Protein AF-A0A453I1I1-F1 (afdb_monomer_lite)

Organism: Aegilops tauschii subsp. strangulata (NCBI:txid200361)

Structure (mmCIF, N/CA/C/O backbone):
data_AF-A0A453I1I1-F1
#
_entry.id   AF-A0A453I1I1-F1
#
loop_
_atom_site.group_PDB
_atom_site.id
_atom_site.type_symbol
_atom_site.label_atom_id
_atom_site.label_alt_id
_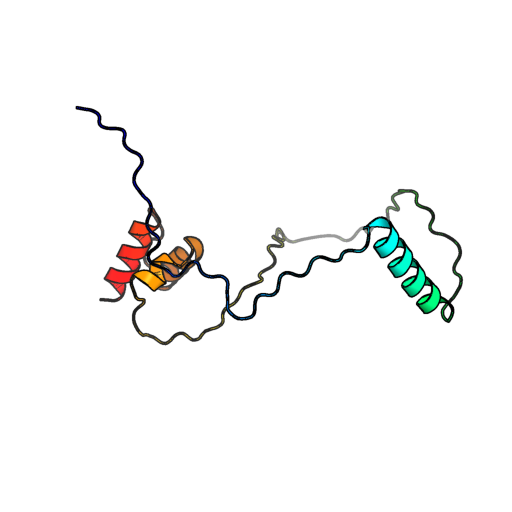atom_site.label_comp_id
_atom_site.label_asym_id
_atom_site.label_entity_id
_atom_site.label_seq_id
_atom_site.pdbx_PDB_ins_code
_atom_site.Cartn_x
_atom_site.Cartn_y
_atom_site.Cartn_z
_atom_site.occupancy
_atom_site.B_iso_or_equiv
_atom_site.auth_seq_id
_atom_site.auth_comp_id
_atom_site.auth_asym_id
_atom_site.auth_atom_id
_atom_site.pdbx_PDB_model_num
ATOM 1 N N . SER A 1 1 ? -5.756 -31.925 22.398 1.00 49.12 1 SER A N 1
ATOM 2 C CA . SER A 1 1 ? -6.565 -31.222 21.384 1.00 49.12 1 SER A CA 1
ATOM 3 C C . SER A 1 1 ? -5.717 -30.089 20.828 1.00 49.12 1 SER A C 1
ATOM 5 O O . SER A 1 1 ? -5.291 -29.249 21.611 1.00 49.12 1 SER A O 1
ATOM 7 N N . ALA A 1 2 ? -5.318 -30.149 19.555 1.00 53.47 2 ALA A N 1
ATOM 8 C CA . ALA A 1 2 ? -4.284 -29.278 18.990 1.00 53.47 2 ALA A CA 1
ATOM 9 C C . ALA A 1 2 ? -4.821 -27.855 18.751 1.00 53.47 2 ALA A C 1
ATOM 11 O O . ALA A 1 2 ? -5.572 -27.616 17.810 1.00 53.47 2 ALA A O 1
ATOM 12 N N . GLN A 1 3 ? -4.446 -26.910 19.612 1.00 60.25 3 GLN A N 1
ATOM 13 C CA . GLN A 1 3 ? -4.793 -25.494 19.483 1.00 60.25 3 GLN A CA 1
ATOM 14 C C . GLN A 1 3 ? -3.566 -24.736 18.972 1.00 60.25 3 GLN A C 1
ATOM 16 O O . GLN A 1 3 ? -2.752 -24.247 19.747 1.00 60.25 3 GLN A O 1
ATOM 21 N N . GLY A 1 4 ? -3.406 -24.703 17.650 1.00 66.50 4 GLY A N 1
ATOM 22 C CA . GLY A 1 4 ? -2.292 -24.008 16.995 1.00 66.50 4 GLY A CA 1
ATOM 23 C C . GLY A 1 4 ? -2.461 -23.831 15.486 1.00 66.50 4 GLY A C 1
ATOM 24 O O . GLY A 1 4 ? -1.475 -23.656 14.780 1.00 66.50 4 GLY A O 1
ATOM 25 N N . GLY A 1 5 ? -3.689 -23.925 14.969 1.00 76.56 5 GLY A N 1
ATOM 26 C CA . GLY A 1 5 ? -3.951 -23.760 13.539 1.00 76.56 5 GLY A CA 1
ATOM 27 C C . GLY A 1 5 ? -3.810 -22.302 13.105 1.00 76.56 5 GLY A C 1
ATOM 28 O O . GLY A 1 5 ? -4.350 -21.405 13.755 1.00 76.56 5 GLY A O 1
ATOM 29 N N . LEU A 1 6 ? -3.100 -22.070 11.999 1.00 80.19 6 LEU A N 1
ATOM 30 C CA . LEU A 1 6 ? -3.014 -20.763 11.346 1.00 80.19 6 LEU A CA 1
ATOM 31 C C . LEU A 1 6 ? -4.427 -20.272 11.002 1.00 80.19 6 LEU A C 1
ATOM 33 O O . LEU A 1 6 ? -5.189 -20.965 10.327 1.00 80.19 6 LEU A O 1
ATOM 37 N N . ARG A 1 7 ? -4.783 -19.075 11.479 1.00 81.69 7 ARG A N 1
ATOM 38 C CA . ARG A 1 7 ? -6.042 -18.426 11.100 1.00 81.69 7 ARG A CA 1
ATOM 39 C C . ARG A 1 7 ? -5.974 -18.059 9.622 1.00 81.69 7 ARG A C 1
ATOM 41 O O . ARG A 1 7 ? -5.098 -17.301 9.218 1.00 81.69 7 ARG A O 1
ATOM 48 N N . VAL A 1 8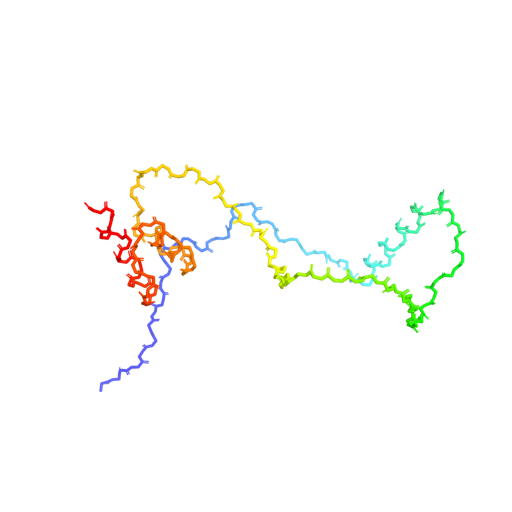 ? -6.912 -18.588 8.842 1.00 85.31 8 VAL A N 1
ATOM 49 C CA . VAL A 1 8 ? -7.078 -18.235 7.432 1.00 85.31 8 VAL A CA 1
ATOM 50 C C . VAL A 1 8 ? -7.487 -16.766 7.360 1.00 85.31 8 VAL A C 1
ATOM 52 O O . VAL A 1 8 ? -8.526 -16.382 7.896 1.00 85.31 8 VAL A O 1
ATOM 55 N N . TYR A 1 9 ? -6.644 -15.941 6.745 1.00 83.19 9 TYR A N 1
ATOM 56 C CA . TYR A 1 9 ? -6.987 -14.562 6.423 1.00 83.19 9 TYR A CA 1
ATOM 57 C C . TYR A 1 9 ? -7.790 -14.548 5.123 1.00 83.19 9 TYR A C 1
ATOM 59 O O . TYR A 1 9 ? -7.342 -15.090 4.114 1.00 83.19 9 TYR A O 1
ATOM 67 N N . VAL A 1 10 ? -8.974 -13.942 5.167 1.00 88.12 10 VAL A N 1
ATOM 68 C CA . VAL A 1 10 ? -9.845 -13.743 4.007 1.00 88.12 10 VAL A CA 1
ATOM 69 C C . VAL A 1 10 ? -9.962 -12.238 3.792 1.00 88.12 10 VAL A C 1
ATOM 71 O O . VAL A 1 10 ? -10.381 -11.524 4.702 1.00 88.12 10 VAL A O 1
ATOM 74 N N . CYS A 1 11 ? -9.550 -11.752 2.619 1.00 85.81 11 CYS A N 1
ATOM 75 C CA . CYS A 1 11 ? -9.756 -10.357 2.236 1.00 85.81 11 CYS A CA 1
ATOM 76 C C . CYS A 1 11 ? -11.245 -10.096 1.992 1.00 85.81 11 CYS A C 1
ATOM 78 O O . CYS A 1 11 ? -11.888 -10.831 1.248 1.00 85.81 11 CYS A O 1
ATOM 80 N N . GLU A 1 12 ? -11.769 -9.020 2.579 1.00 88.31 12 GLU A N 1
ATOM 81 C CA . GLU A 1 12 ? -13.136 -8.531 2.334 1.00 88.31 12 GLU A CA 1
ATOM 82 C C . GLU A 1 12 ? -13.227 -7.633 1.085 1.00 88.31 12 GLU A C 1
ATOM 84 O O . GLU A 1 12 ? -14.321 -7.277 0.651 1.00 88.31 12 GLU A O 1
ATOM 89 N N . HIS A 1 13 ? -12.083 -7.263 0.503 1.00 87.12 13 HIS A N 1
ATOM 90 C CA . HIS A 1 13 ? -11.975 -6.372 -0.652 1.00 87.12 13 HIS A CA 1
ATOM 91 C C . HIS A 1 13 ? -11.399 -7.109 -1.851 1.00 87.12 13 HIS A C 1
ATOM 93 O O . HIS A 1 13 ? -10.627 -8.059 -1.695 1.00 87.12 13 HIS A O 1
ATOM 99 N N . ASP A 1 14 ? -11.759 -6.638 -3.043 1.00 86.56 14 ASP A N 1
ATOM 100 C CA . ASP A 1 14 ? -11.175 -7.146 -4.274 1.00 86.56 14 ASP A CA 1
ATOM 101 C C . ASP A 1 14 ? -9.650 -6.936 -4.268 1.00 86.56 14 ASP A C 1
ATOM 103 O O . ASP A 1 14 ? -9.151 -5.862 -3.927 1.00 86.56 14 ASP A O 1
ATOM 107 N N . THR A 1 15 ? -8.919 -7.995 -4.610 1.00 88.06 15 THR A N 1
ATOM 108 C CA . THR A 1 15 ? -7.451 -8.005 -4.708 1.00 88.06 15 THR A CA 1
ATOM 109 C C . THR A 1 15 ? -6.976 -8.009 -6.157 1.00 88.06 15 THR A C 1
ATOM 111 O O . THR A 1 15 ? -5.775 -8.115 -6.413 1.00 88.06 15 THR A O 1
ATOM 114 N N . ASN A 1 16 ? -7.905 -7.872 -7.107 1.00 88.44 16 ASN A N 1
ATOM 115 C CA . ASN A 1 16 ? -7.572 -7.641 -8.498 1.00 88.44 16 ASN A CA 1
ATOM 116 C C . ASN A 1 16 ? -6.729 -6.362 -8.647 1.00 88.44 16 ASN A C 1
ATOM 118 O O . ASN A 1 16 ? -6.916 -5.389 -7.906 1.00 88.44 16 ASN A O 1
ATOM 122 N N . PRO A 1 17 ? -5.783 -6.348 -9.601 1.00 89.06 17 PRO A N 1
ATOM 123 C CA . PRO A 1 17 ? -5.024 -5.146 -9.903 1.00 89.06 17 PRO A CA 1
ATOM 124 C C . PRO A 1 17 ? -5.968 -4.012 -10.351 1.00 89.06 17 PRO A C 1
ATOM 126 O O . PRO A 1 17 ? -6.979 -4.286 -11.001 1.00 89.06 17 PRO A O 1
ATOM 129 N N . PRO A 1 18 ? -5.638 -2.745 -10.041 1.00 90.31 18 PRO A N 1
ATOM 130 C CA . PRO A 1 18 ? -6.360 -1.582 -10.542 1.00 90.31 18 PRO A CA 1
ATOM 131 C C . PRO A 1 18 ? -6.590 -1.621 -12.056 1.00 90.31 18 PRO A C 1
ATOM 133 O O . PRO A 1 18 ? -5.716 -2.028 -12.828 1.00 90.31 18 PRO A O 1
ATOM 136 N N . GLU A 1 19 ? -7.761 -1.145 -12.478 1.00 92.00 19 GLU A N 1
ATOM 137 C CA . GLU A 1 19 ? -8.132 -1.095 -13.889 1.00 92.00 19 GLU A CA 1
ATOM 138 C C . GLU A 1 19 ? -7.149 -0.224 -14.688 1.00 92.00 19 GLU A C 1
ATOM 140 O O . GLU A 1 19 ? -6.778 0.877 -14.276 1.00 92.00 19 GLU A O 1
ATOM 145 N N . GLY A 1 20 ? -6.687 -0.744 -15.829 1.00 90.38 20 GLY A N 1
ATOM 146 C CA . GLY A 1 20 ? -5.729 -0.061 -16.702 1.00 90.38 20 GLY A CA 1
ATOM 147 C C . GLY A 1 20 ? -4.267 -0.110 -16.242 1.00 90.38 20 GLY A C 1
ATOM 148 O O . GLY A 1 20 ? -3.418 0.511 -16.882 1.00 90.38 20 GLY A O 1
ATOM 149 N N . GLN A 1 21 ? -3.931 -0.838 -15.171 1.00 91.69 21 GLN A N 1
ATOM 150 C CA . GLN A 1 21 ? -2.533 -1.000 -14.775 1.00 91.69 21 GLN A CA 1
ATOM 151 C C . GLN A 1 21 ? -1.774 -1.879 -15.782 1.00 91.69 21 GLN A C 1
ATOM 153 O O . GLN A 1 21 ? -1.990 -3.087 -15.864 1.00 91.69 21 GLN A O 1
ATOM 158 N N . VAL A 1 22 ? -0.827 -1.274 -16.504 1.00 92.06 22 VAL A N 1
ATOM 159 C CA . VAL A 1 22 ? 0.089 -1.974 -17.415 1.00 92.06 22 VAL A CA 1
ATOM 160 C C . VAL A 1 22 ? 1.484 -2.018 -16.794 1.00 92.06 22 VAL A C 1
ATOM 162 O O . VAL A 1 22 ? 2.027 -0.991 -16.389 1.00 92.06 22 VAL A O 1
ATOM 165 N N . ILE A 1 23 ? 2.069 -3.214 -16.706 1.00 91.06 23 ILE A N 1
ATOM 166 C CA . ILE A 1 23 ? 3.457 -3.417 -16.277 1.00 91.06 23 ILE A CA 1
ATOM 167 C C . ILE A 1 23 ? 4.261 -3.816 -17.511 1.00 91.06 23 ILE A C 1
ATOM 169 O O . ILE A 1 23 ? 4.205 -4.962 -17.951 1.00 91.06 23 ILE A O 1
ATOM 173 N N . GLU A 1 24 ? 5.012 -2.869 -18.067 1.00 93.06 24 GLU A N 1
ATOM 174 C CA . GLU A 1 24 ? 5.928 -3.127 -19.178 1.00 93.06 24 GLU A CA 1
ATOM 175 C C . GLU A 1 24 ? 7.362 -3.217 -18.663 1.00 93.06 24 GLU A C 1
ATOM 177 O O . GLU A 1 24 ? 7.815 -2.395 -17.864 1.00 93.06 24 GLU A O 1
ATOM 182 N N . THR A 1 25 ? 8.091 -4.230 -19.125 1.00 92.62 25 THR A N 1
ATOM 183 C CA . THR A 1 25 ? 9.521 -4.364 -18.840 1.00 92.62 25 THR A CA 1
ATOM 184 C C . THR A 1 25 ? 10.302 -3.897 -20.054 1.00 92.62 25 THR A C 1
ATOM 186 O O . THR A 1 25 ? 10.141 -4.445 -21.142 1.00 92.62 25 THR A O 1
ATOM 189 N N . ASP A 1 26 ? 11.176 -2.910 -19.863 1.00 92.00 26 ASP A N 1
ATOM 190 C CA . ASP A 1 26 ? 12.148 -2.542 -20.889 1.00 92.00 26 ASP A CA 1
ATOM 191 C C . ASP A 1 26 ? 13.100 -3.726 -21.108 1.00 92.00 26 ASP A C 1
ATOM 193 O O . ASP A 1 26 ? 13.842 -4.126 -20.209 1.00 92.00 26 ASP A O 1
ATOM 197 N N . THR A 1 27 ? 13.060 -4.306 -22.307 1.00 95.50 27 THR A N 1
ATOM 198 C CA . THR A 1 27 ? 13.909 -5.440 -22.690 1.00 95.50 27 THR A CA 1
ATOM 199 C C . THR A 1 27 ? 15.369 -5.037 -22.900 1.00 95.50 27 THR A C 1
ATOM 201 O O . THR A 1 27 ? 16.241 -5.893 -23.053 1.00 95.50 27 THR A O 1
ATOM 204 N N . THR A 1 28 ? 15.662 -3.737 -22.946 1.00 95.69 28 THR A N 1
ATOM 205 C CA . THR A 1 28 ? 17.002 -3.211 -23.186 1.00 95.69 28 THR A CA 1
ATOM 206 C C . THR A 1 28 ? 17.869 -3.380 -21.947 1.00 95.69 28 THR A C 1
ATOM 208 O O . THR A 1 28 ? 17.509 -2.968 -20.845 1.00 95.69 28 THR A O 1
ATOM 211 N N . ASN A 1 29 ? 19.073 -3.927 -22.128 1.00 94.62 29 ASN A N 1
ATOM 212 C CA . ASN A 1 29 ? 20.045 -4.006 -21.044 1.00 94.62 29 ASN A CA 1
ATOM 213 C C . ASN A 1 29 ? 20.305 -2.610 -20.447 1.00 94.62 29 ASN A C 1
ATOM 215 O O . ASN A 1 29 ? 20.520 -1.639 -21.179 1.00 94.62 29 ASN A O 1
ATOM 219 N N . ILE A 1 30 ? 20.341 -2.523 -19.116 1.00 95.00 30 ILE A N 1
ATOM 220 C CA . ILE A 1 30 ? 20.499 -1.262 -18.380 1.00 95.00 30 ILE A CA 1
A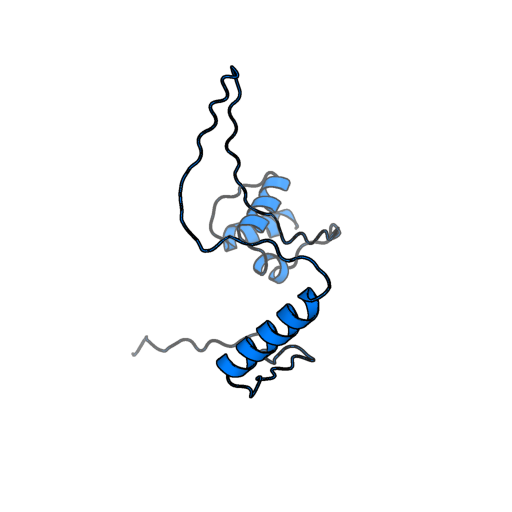TOM 221 C C . ILE A 1 30 ? 21.699 -0.421 -18.844 1.00 95.00 30 ILE A C 1
ATOM 223 O O . ILE A 1 30 ? 21.609 0.807 -18.878 1.00 95.00 30 ILE A O 1
ATOM 227 N N . LEU A 1 31 ? 22.802 -1.064 -19.248 1.00 95.44 31 LEU A N 1
ATOM 228 C CA . LEU A 1 31 ? 24.008 -0.384 -19.719 1.00 95.44 31 LEU A CA 1
ATOM 229 C C . LEU A 1 31 ? 23.753 0.305 -21.058 1.00 95.44 31 LEU A C 1
ATOM 231 O O . LEU A 1 31 ? 24.104 1.469 -21.234 1.00 95.44 31 LEU A O 1
ATOM 235 N N . ILE A 1 32 ? 23.096 -0.398 -21.983 1.00 95.75 32 ILE A N 1
ATOM 236 C CA . ILE A 1 32 ? 22.756 0.121 -23.310 1.00 95.75 32 ILE A CA 1
ATOM 237 C C . ILE A 1 32 ? 21.799 1.305 -23.165 1.00 95.75 32 ILE A C 1
ATOM 239 O O . ILE A 1 32 ? 22.059 2.369 -23.726 1.00 95.75 32 ILE A O 1
ATOM 243 N N . ARG A 1 33 ? 20.753 1.164 -22.338 1.00 94.44 33 ARG A N 1
ATOM 244 C CA . ARG A 1 33 ? 19.804 2.244 -22.038 1.00 94.44 33 ARG A CA 1
ATOM 245 C C . ARG A 1 33 ? 20.516 3.476 -21.479 1.00 94.44 33 ARG A C 1
ATOM 247 O O . ARG A 1 33 ? 20.294 4.585 -21.957 1.00 94.44 33 ARG A O 1
ATOM 254 N N . HIS A 1 34 ? 21.411 3.292 -20.505 1.00 95.12 34 HIS A N 1
ATOM 255 C CA . HIS A 1 34 ? 22.166 4.394 -19.909 1.00 95.12 34 HIS A CA 1
ATOM 256 C C . HIS A 1 34 ? 23.049 5.123 -20.933 1.00 95.12 34 HIS A C 1
ATOM 258 O O . HIS A 1 34 ? 23.038 6.353 -20.998 1.00 95.12 34 HIS A O 1
ATOM 264 N N . LEU A 1 35 ? 23.787 4.378 -21.761 1.00 96.12 35 LEU A N 1
ATOM 265 C CA . LEU A 1 35 ? 24.644 4.960 -22.796 1.00 96.12 35 LEU A CA 1
ATOM 266 C C . LEU A 1 35 ? 23.831 5.715 -23.857 1.00 96.12 35 LEU A C 1
ATOM 268 O O . LEU A 1 35 ? 24.231 6.801 -24.273 1.00 96.12 35 LEU A O 1
ATOM 272 N N . GLN A 1 36 ? 22.674 5.185 -24.259 1.00 94.19 36 GLN A N 1
ATOM 273 C CA . GLN A 1 36 ? 21.771 5.841 -25.208 1.00 94.19 36 GLN A CA 1
ATOM 274 C C . GLN A 1 36 ? 21.175 7.140 -24.648 1.00 94.19 36 GLN A C 1
ATOM 276 O O . GLN A 1 36 ? 21.090 8.126 -25.380 1.00 94.19 36 GLN A O 1
ATOM 281 N N . LEU A 1 37 ? 20.798 7.167 -23.365 1.00 92.00 37 LEU A N 1
ATOM 282 C CA . LEU A 1 37 ? 20.333 8.386 -22.691 1.00 92.00 37 LEU A CA 1
ATOM 283 C C . LEU A 1 37 ? 21.442 9.444 -22.647 1.00 92.00 37 LEU A C 1
ATOM 285 O O . LEU A 1 37 ? 21.246 10.564 -23.109 1.00 92.00 37 LEU A O 1
ATOM 289 N N . LYS A 1 38 ? 22.649 9.054 -22.222 1.00 93.19 38 LYS A N 1
ATOM 290 C CA . LYS A 1 38 ? 23.812 9.951 -22.173 1.00 93.19 38 LYS A CA 1
ATOM 291 C C . LYS A 1 38 ? 24.194 10.507 -23.551 1.00 93.19 38 LYS A C 1
ATOM 293 O O . LYS A 1 38 ? 24.633 11.654 -23.650 1.00 93.19 38 LYS A O 1
ATOM 298 N N . LYS A 1 39 ? 24.030 9.718 -24.619 1.00 93.75 39 LYS A N 1
ATOM 299 C CA . LYS A 1 39 ? 24.228 10.188 -25.997 1.00 93.75 39 LYS A CA 1
ATOM 300 C C . LYS A 1 39 ? 23.200 11.264 -26.375 1.00 93.75 39 LYS A C 1
ATOM 302 O O . LYS A 1 39 ? 23.595 12.320 -26.850 1.00 93.75 39 LYS A O 1
ATOM 307 N N . LYS A 1 40 ? 21.909 11.044 -26.102 1.00 87.56 40 LYS A N 1
ATOM 308 C CA . LYS A 1 40 ? 20.855 12.040 -26.382 1.00 87.56 40 LYS A CA 1
ATOM 309 C C . LYS A 1 40 ? 21.069 13.348 -25.609 1.00 87.56 40 LYS A C 1
ATOM 311 O O . LYS A 1 40 ? 20.920 14.422 -26.181 1.00 87.56 40 LYS A O 1
ATOM 316 N N . ASP A 1 41 ? 21.497 13.265 -24.349 1.00 82.88 41 ASP A N 1
ATOM 317 C CA . ASP A 1 41 ? 21.792 14.445 -23.521 1.00 82.88 41 ASP A CA 1
ATOM 318 C C . ASP A 1 41 ? 23.027 15.230 -23.997 1.00 82.88 41 ASP A C 1
ATOM 320 O O . ASP A 1 41 ? 23.118 16.440 -23.784 1.00 82.88 41 ASP A O 1
ATOM 324 N N . SER A 1 42 ? 23.998 14.554 -24.621 1.00 75.00 42 SER A N 1
ATOM 325 C CA . SER A 1 42 ? 25.192 15.206 -25.176 1.00 75.00 42 SER A CA 1
ATOM 326 C C . SER A 1 42 ? 24.927 15.830 -26.545 1.00 75.00 42 SER A C 1
ATOM 328 O O . SER A 1 42 ? 25.395 16.940 -26.785 1.00 75.00 42 SER A O 1
ATOM 330 N N . GLU A 1 43 ? 24.106 15.203 -27.390 1.00 63.72 43 GLU A N 1
ATOM 331 C CA . GLU A 1 43 ? 23.630 15.807 -28.645 1.00 63.72 43 GLU A CA 1
ATOM 332 C C . GLU A 1 43 ? 22.725 17.030 -28.386 1.00 63.72 43 GLU A C 1
ATOM 334 O O . GLU A 1 43 ? 22.783 18.008 -29.125 1.00 63.72 43 GLU A O 1
ATOM 339 N N . ALA A 1 44 ? 21.972 17.051 -27.280 1.00 60.03 44 ALA A N 1
ATOM 340 C CA . ALA A 1 44 ? 21.191 18.218 -26.855 1.00 60.03 44 ALA A CA 1
ATOM 341 C C . ALA A 1 44 ? 22.039 19.391 -26.307 1.00 60.03 44 ALA A C 1
ATOM 343 O O . ALA A 1 44 ? 21.520 20.497 -26.145 1.00 60.03 44 ALA A O 1
ATOM 344 N N . LYS A 1 45 ? 23.332 19.181 -26.012 1.00 60.28 45 LYS A N 1
ATOM 345 C CA . LYS A 1 45 ? 24.251 20.214 -25.492 1.00 60.28 45 LYS A CA 1
ATOM 346 C C . LYS A 1 45 ? 25.228 20.780 -26.523 1.00 60.28 45 LYS A C 1
ATOM 348 O O . LYS A 1 45 ? 25.989 21.685 -26.183 1.00 60.28 45 LYS A O 1
ATOM 353 N N . ASP A 1 46 ? 25.170 20.347 -27.780 1.00 53.12 46 ASP A N 1
ATOM 354 C CA . ASP A 1 46 ? 26.073 20.851 -28.827 1.00 53.12 46 ASP A CA 1
ATOM 355 C C . ASP A 1 46 ? 25.707 22.257 -29.357 1.00 53.12 46 ASP A C 1
ATOM 357 O O . ASP A 1 46 ? 26.405 22.817 -30.193 1.00 53.12 46 ASP A O 1
ATOM 361 N N . ALA A 1 47 ? 24.668 22.898 -28.809 1.00 57.53 47 ALA A N 1
ATOM 362 C CA . ALA A 1 47 ? 24.374 24.316 -29.054 1.00 57.53 47 ALA A CA 1
ATOM 363 C C . ALA A 1 47 ? 24.772 25.254 -27.892 1.00 57.53 47 ALA A C 1
ATOM 365 O O . ALA A 1 47 ? 24.531 26.458 -27.970 1.00 57.53 47 ALA A O 1
ATOM 366 N N . GLY A 1 48 ? 25.363 24.748 -26.799 1.00 49.72 48 GLY A N 1
ATOM 367 C CA . GLY A 1 48 ? 25.495 25.520 -25.559 1.00 49.72 48 GLY A CA 1
ATOM 368 C C . GLY A 1 48 ? 26.773 25.273 -24.766 1.00 49.72 48 GLY A C 1
ATOM 369 O O . GLY A 1 48 ? 26.734 24.623 -23.731 1.00 49.72 48 GLY A O 1
ATOM 370 N N . SER A 1 49 ? 27.854 25.923 -25.203 1.00 42.84 49 SER A N 1
ATOM 371 C CA . SER A 1 49 ? 29.009 26.336 -24.391 1.00 42.84 49 SER A CA 1
ATOM 372 C C . SER A 1 49 ? 29.856 25.237 -23.729 1.00 42.84 49 SER A C 1
ATOM 374 O O . SER A 1 49 ? 29.520 24.637 -22.709 1.00 42.84 49 SER A O 1
ATOM 376 N N . ARG A 1 50 ? 31.076 25.096 -24.256 1.00 49.38 50 ARG A N 1
ATOM 377 C CA . ARG A 1 50 ? 32.241 24.626 -23.506 1.00 49.38 50 ARG A CA 1
ATOM 378 C C . ARG A 1 50 ? 32.480 25.556 -22.308 1.00 49.38 50 ARG A C 1
ATOM 380 O O . ARG A 1 50 ? 32.954 26.673 -22.499 1.00 49.38 50 ARG A O 1
ATOM 387 N N . THR A 1 51 ? 32.300 25.071 -21.084 1.00 41.25 51 THR A N 1
ATOM 388 C CA . THR A 1 51 ? 33.108 25.544 -19.952 1.00 41.25 51 THR A CA 1
ATOM 389 C C . THR A 1 51 ? 33.972 24.389 -19.439 1.00 41.25 51 THR A C 1
ATOM 391 O O . THR A 1 51 ? 33.459 23.306 -19.149 1.00 41.25 51 THR A O 1
ATOM 394 N N . PRO A 1 52 ? 35.304 24.557 -19.396 1.00 44.72 52 PRO A N 1
ATOM 395 C CA . PRO A 1 52 ? 36.202 23.535 -18.893 1.00 44.72 52 PRO A CA 1
ATOM 396 C C . PRO A 1 52 ? 36.209 23.568 -17.364 1.00 44.72 52 PRO A C 1
ATOM 398 O O . PRO A 1 52 ? 36.512 24.592 -16.760 1.00 44.72 52 PRO A O 1
ATOM 401 N N . GLY A 1 53 ? 35.947 22.415 -16.753 1.00 47.88 53 GLY A N 1
ATOM 402 C CA . GLY A 1 53 ? 36.339 22.143 -15.374 1.00 47.88 53 GLY A CA 1
ATOM 403 C C . GLY A 1 53 ? 35.187 22.028 -14.387 1.00 47.88 53 GLY A C 1
ATOM 404 O O . GLY A 1 53 ? 34.807 23.005 -13.765 1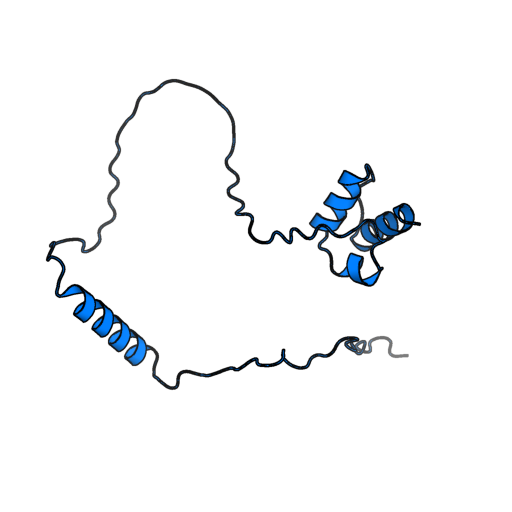.00 47.88 53 GLY A O 1
ATOM 405 N N . GLU A 1 54 ? 34.745 20.795 -14.145 1.00 43.56 54 GLU A N 1
ATOM 406 C CA . GLU A 1 54 ? 34.575 20.314 -12.769 1.00 43.56 54 GLU A CA 1
ATOM 407 C C . GLU A 1 54 ? 34.704 18.783 -12.745 1.00 43.56 54 GLU A C 1
ATOM 409 O O . GLU A 1 54 ? 33.756 18.025 -12.564 1.00 43.56 54 GLU A O 1
ATOM 414 N N . SER A 1 55 ? 35.928 18.304 -12.980 1.00 45.78 55 SER A N 1
ATOM 415 C CA . SER A 1 55 ? 36.365 17.031 -12.408 1.00 45.78 55 SER A CA 1
ATOM 416 C C . SER A 1 55 ? 36.474 17.219 -10.896 1.00 45.78 55 SER A C 1
ATOM 418 O O . SER A 1 55 ? 37.112 18.171 -10.442 1.00 45.78 55 SER A O 1
ATOM 420 N N . GLY A 1 56 ? 35.846 16.331 -10.131 1.00 55.66 56 GLY A N 1
ATOM 421 C CA . GLY A 1 56 ? 35.617 16.522 -8.704 1.00 55.66 56 GLY A CA 1
ATOM 422 C C . GLY A 1 56 ? 36.851 16.799 -7.846 1.00 55.66 56 GLY A C 1
ATOM 423 O O . GLY A 1 56 ? 37.944 16.304 -8.105 1.00 55.66 56 GLY A O 1
ATOM 424 N N . LYS A 1 57 ? 36.641 17.535 -6.749 1.00 46.03 57 LYS A N 1
ATOM 425 C CA . LYS A 1 57 ? 37.438 17.455 -5.518 1.00 46.03 57 LYS A CA 1
ATOM 426 C C . LYS A 1 57 ? 36.715 18.231 -4.423 1.00 46.03 57 LYS A C 1
ATOM 428 O O . LYS A 1 57 ? 36.591 19.447 -4.512 1.00 46.03 57 LYS A O 1
ATOM 433 N N . GLY A 1 58 ? 36.268 17.546 -3.372 1.00 57.66 58 GLY A N 1
ATOM 434 C CA . GLY A 1 58 ? 35.821 18.231 -2.163 1.00 57.66 58 GLY A CA 1
ATOM 435 C C . GLY A 1 58 ? 36.895 19.205 -1.672 1.00 57.66 58 GLY A C 1
ATOM 436 O O . GLY A 1 58 ? 38.068 18.836 -1.635 1.00 57.66 58 GLY A O 1
ATOM 437 N N . LYS A 1 59 ? 36.500 20.434 -1.317 1.00 49.50 59 LYS A N 1
ATOM 438 C CA . LYS A 1 59 ? 37.268 21.402 -0.515 1.00 49.50 59 LYS A CA 1
ATOM 439 C C . LYS A 1 59 ? 36.345 22.557 -0.099 1.00 49.50 59 LYS A C 1
ATOM 441 O O . LYS A 1 59 ? 35.700 23.186 -0.923 1.00 49.50 59 LYS A O 1
ATOM 446 N N . ARG A 1 60 ? 36.258 22.773 1.214 1.00 58.72 60 ARG A N 1
ATOM 447 C CA . ARG A 1 60 ? 35.422 23.765 1.910 1.00 58.72 60 ARG A CA 1
ATOM 448 C C . ARG A 1 60 ? 35.947 25.183 1.652 1.00 58.72 60 ARG A C 1
ATOM 450 O O . ARG A 1 60 ? 37.141 25.398 1.845 1.00 58.72 60 ARG A O 1
ATOM 457 N N . CYS A 1 61 ? 35.072 26.145 1.359 1.00 44.84 61 CYS A N 1
ATOM 458 C CA . CYS A 1 61 ? 35.401 27.573 1.425 1.00 44.84 61 CYS A CA 1
ATOM 459 C C . CYS A 1 61 ? 34.568 28.245 2.523 1.00 44.84 61 CYS A C 1
ATOM 461 O O . CYS A 1 61 ? 33.340 28.240 2.483 1.00 44.84 61 CYS A O 1
ATOM 463 N N . ALA A 1 62 ? 35.263 28.768 3.535 1.00 52.41 62 ALA A N 1
ATOM 464 C CA . ALA A 1 62 ? 34.702 29.450 4.693 1.00 52.41 62 ALA A CA 1
ATOM 465 C C . ALA A 1 62 ? 34.632 30.959 4.431 1.00 52.41 62 ALA A C 1
ATOM 467 O O . ALA A 1 62 ? 35.668 31.601 4.275 1.00 52.41 62 ALA A O 1
ATOM 468 N N . ALA A 1 63 ? 33.428 31.530 4.454 1.00 52.19 63 ALA A N 1
ATOM 469 C CA . ALA A 1 63 ? 33.234 32.971 4.562 1.00 52.19 63 ALA A CA 1
ATOM 470 C C . ALA A 1 63 ? 32.679 33.285 5.957 1.00 52.19 63 ALA A C 1
ATOM 472 O O . ALA A 1 63 ? 31.604 32.823 6.338 1.00 52.19 63 ALA A O 1
ATOM 473 N N . ARG A 1 64 ? 33.458 34.032 6.746 1.00 52.66 64 ARG A N 1
ATOM 474 C CA . ARG A 1 64 ? 33.044 34.565 8.046 1.00 52.66 64 ARG A CA 1
ATOM 475 C C . ARG A 1 64 ? 32.085 35.728 7.798 1.00 52.66 64 ARG A C 1
ATOM 477 O O . ARG A 1 64 ? 32.475 36.700 7.164 1.00 52.66 64 ARG A O 1
ATOM 484 N N . SER A 1 65 ? 30.873 35.642 8.334 1.00 46.62 65 SER A N 1
ATOM 485 C CA . SER A 1 65 ? 29.981 36.790 8.500 1.00 46.62 65 SER A CA 1
ATOM 486 C C . SER A 1 65 ? 29.763 36.997 9.997 1.00 46.62 65 SER A C 1
ATOM 488 O O . SER A 1 65 ? 29.263 36.106 10.685 1.00 46.62 65 SER A O 1
ATOM 490 N N . LEU A 1 66 ? 30.224 38.136 10.515 1.00 50.97 66 LEU A N 1
ATOM 491 C CA . LEU A 1 66 ? 29.911 38.609 11.860 1.00 50.97 66 LEU A CA 1
ATOM 492 C C . LEU A 1 66 ? 28.650 39.471 11.759 1.00 50.97 66 LEU A C 1
ATOM 494 O O . LEU A 1 66 ? 28.668 40.519 11.122 1.00 50.97 66 LEU A O 1
ATOM 498 N N . GLY A 1 67 ? 27.566 39.019 12.388 1.00 42.75 67 GLY A N 1
ATOM 499 C CA . GLY A 1 67 ? 26.265 39.688 12.382 1.00 42.75 67 GLY A CA 1
ATOM 500 C C . GLY A 1 67 ? 25.376 39.194 13.522 1.00 42.75 67 GLY A C 1
ATOM 501 O O . GLY A 1 67 ? 24.609 38.252 13.382 1.00 42.75 67 GLY A O 1
ATOM 502 N N . VAL A 1 68 ? 25.576 39.825 14.672 1.00 42.31 68 VAL A N 1
ATOM 503 C CA . VAL A 1 68 ? 24.830 39.845 15.941 1.00 42.31 68 VAL A CA 1
ATOM 504 C C . VAL A 1 68 ? 23.303 39.577 15.848 1.00 42.31 68 VAL A C 1
ATOM 506 O O . VAL A 1 68 ? 22.544 40.400 15.358 1.00 42.31 68 VAL A O 1
ATOM 509 N N . GLN A 1 69 ? 22.898 38.475 16.505 1.00 45.91 69 GLN A N 1
ATOM 510 C CA . GLN A 1 69 ? 21.770 38.320 17.457 1.00 45.91 69 GLN A CA 1
ATOM 511 C C . GLN A 1 69 ? 20.335 37.930 17.008 1.00 45.91 69 GLN A C 1
ATOM 513 O O . GLN A 1 69 ? 19.645 38.645 16.295 1.00 45.91 69 GLN A O 1
ATOM 518 N N . LYS A 1 70 ? 19.870 36.868 17.706 1.00 40.44 70 LYS A N 1
ATOM 519 C CA . LYS A 1 70 ? 18.506 36.481 18.147 1.00 40.44 70 LYS A CA 1
ATOM 520 C C . LYS A 1 70 ? 17.535 35.857 17.132 1.00 40.44 70 LYS A C 1
ATOM 522 O O . LYS A 1 70 ? 16.905 36.545 16.347 1.00 40.44 70 LYS A O 1
ATOM 527 N N . SER A 1 71 ? 17.236 34.568 17.324 1.00 45.81 71 SER A N 1
ATOM 528 C CA . SER A 1 71 ? 15.972 34.111 17.941 1.00 45.81 71 SER A CA 1
ATOM 529 C C . SER A 1 71 ? 15.773 32.608 17.712 1.00 45.81 71 SER A C 1
ATOM 531 O O . SER A 1 71 ? 15.944 32.085 16.614 1.00 45.81 71 SER A O 1
ATOM 533 N N . SER A 1 72 ? 15.426 31.902 18.780 1.00 57.38 72 SER A N 1
ATOM 534 C CA . SER A 1 72 ? 15.138 30.474 18.824 1.00 57.38 72 SER A CA 1
ATOM 535 C C . SER A 1 72 ? 14.022 30.077 17.849 1.00 57.38 72 SER A C 1
ATOM 537 O O . SER A 1 72 ? 12.880 30.491 18.034 1.00 57.38 72 SER A O 1
ATOM 539 N N . LYS A 1 73 ? 14.308 29.201 16.876 1.00 52.00 73 LYS A N 1
ATOM 540 C CA . LYS A 1 73 ? 13.323 28.266 16.296 1.00 52.00 73 LYS A CA 1
ATOM 541 C C . LYS A 1 73 ? 14.022 27.199 15.451 1.00 52.00 73 LYS A C 1
ATOM 543 O O . LYS A 1 73 ? 14.673 27.496 14.459 1.00 52.00 73 LYS A O 1
ATOM 548 N N . LYS A 1 74 ? 13.886 25.942 15.876 1.00 64.38 74 LYS A N 1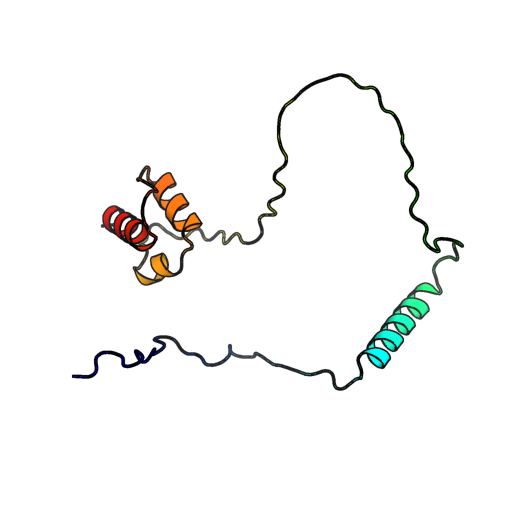
ATOM 549 C CA . LYS A 1 74 ? 14.312 24.752 15.130 1.00 64.38 74 LYS A CA 1
ATOM 550 C C . LYS A 1 74 ? 13.484 24.649 13.837 1.00 64.38 74 LYS A C 1
ATOM 552 O O . LYS A 1 74 ? 12.258 24.620 13.952 1.00 64.38 74 LYS A O 1
ATOM 557 N N . PRO A 1 75 ? 14.085 24.545 12.641 1.00 46.19 75 PRO A N 1
ATOM 558 C CA . PRO A 1 75 ? 13.347 24.160 11.448 1.00 46.19 75 PRO A CA 1
ATOM 559 C C . PRO A 1 75 ? 13.185 22.635 11.437 1.00 46.19 75 PRO A C 1
ATOM 561 O O . PRO A 1 75 ? 14.154 21.897 11.277 1.00 46.19 75 PRO A O 1
ATOM 564 N N . ASN A 1 76 ? 11.956 22.156 11.632 1.00 57.81 76 ASN A N 1
ATOM 565 C CA . ASN A 1 76 ? 11.585 20.795 11.259 1.00 57.81 76 ASN A CA 1
ATOM 566 C C . ASN A 1 76 ? 11.086 20.849 9.812 1.00 57.81 76 ASN A C 1
ATOM 568 O O . ASN A 1 76 ? 9.938 21.215 9.569 1.00 57.81 76 ASN A O 1
ATOM 572 N N . LEU A 1 77 ? 11.959 20.541 8.854 1.00 54.28 77 LEU A N 1
ATOM 573 C CA . LEU A 1 77 ? 11.566 20.295 7.467 1.00 54.28 77 LEU A CA 1
ATOM 574 C C . LEU A 1 77 ? 10.937 18.898 7.390 1.00 54.28 77 LEU A C 1
ATOM 576 O O . LEU A 1 77 ? 11.552 17.939 6.938 1.00 54.28 77 LEU A O 1
ATOM 580 N N . GLY A 1 78 ? 9.709 18.792 7.890 1.00 48.28 78 GLY A N 1
ATOM 581 C CA . GLY A 1 78 ? 8.783 17.741 7.497 1.00 48.28 78 GLY A CA 1
ATOM 582 C C . GLY A 1 78 ? 7.974 18.272 6.326 1.00 48.28 78 GLY A C 1
ATOM 583 O O . GLY A 1 78 ? 7.007 18.999 6.534 1.00 48.28 78 GLY A O 1
ATOM 584 N N . SER A 1 79 ? 8.413 17.971 5.106 1.00 50.88 79 SER A N 1
ATOM 585 C CA . SER A 1 79 ? 7.678 18.289 3.885 1.00 50.88 79 SER A CA 1
ATOM 586 C C . SER A 1 79 ? 6.294 17.649 3.937 1.00 50.88 79 SER A C 1
ATOM 588 O O . SER A 1 79 ? 6.142 16.433 3.843 1.00 50.88 79 SER A O 1
ATOM 590 N N . SER A 1 80 ? 5.281 18.493 4.092 1.00 53.56 80 SER A N 1
ATOM 591 C CA . SER A 1 80 ? 3.882 18.167 3.870 1.00 53.56 80 SER A CA 1
ATOM 592 C C . SER A 1 80 ? 3.665 17.866 2.389 1.00 53.56 80 SER A C 1
ATOM 594 O O . SER A 1 80 ? 3.757 18.762 1.551 1.00 53.56 80 SER A O 1
ATOM 596 N N . SER A 1 81 ? 3.342 16.618 2.069 1.00 55.66 81 SER A N 1
ATOM 597 C CA . SER A 1 81 ? 2.687 16.266 0.810 1.00 55.66 81 SER A CA 1
ATOM 598 C C . SER A 1 81 ? 1.574 15.274 1.129 1.00 55.66 81 SER A C 1
ATOM 600 O O . SER A 1 81 ? 1.800 14.299 1.841 1.00 55.66 81 SER A O 1
ATOM 602 N N . GLY A 1 82 ? 0.359 15.592 0.682 1.00 39.03 82 GLY A N 1
ATOM 603 C CA . GLY A 1 82 ? -0.839 14.788 0.927 1.00 39.03 82 GLY A CA 1
ATOM 604 C C . GLY A 1 82 ? -1.921 15.499 1.735 1.00 39.03 82 GLY A C 1
ATOM 605 O O . GLY A 1 82 ? -2.439 14.951 2.702 1.00 39.03 82 GLY A O 1
ATOM 606 N N . LEU A 1 83 ? -2.275 16.720 1.334 1.00 52.62 83 LEU A N 1
ATOM 607 C CA . LEU A 1 83 ? -3.622 17.234 1.557 1.00 52.62 83 LEU A CA 1
ATOM 608 C C . LEU A 1 83 ? -4.570 16.383 0.690 1.00 52.62 83 LEU A C 1
ATOM 610 O O . LEU A 1 83 ? -4.347 16.293 -0.516 1.00 52.62 83 LEU A O 1
ATOM 614 N N . PRO A 1 84 ? -5.649 15.828 1.250 1.00 43.06 84 PRO A N 1
ATOM 615 C CA . PRO A 1 84 ? -6.929 15.980 0.591 1.00 43.06 84 PRO A CA 1
ATOM 616 C C . PRO A 1 84 ? -7.678 17.059 1.356 1.00 43.06 84 PRO A C 1
ATOM 618 O O . PRO A 1 84 ? -8.195 16.855 2.456 1.00 43.06 84 PRO A O 1
ATOM 621 N N . SER A 1 85 ? -7.667 18.246 0.754 1.00 49.41 85 SER A N 1
ATOM 622 C CA . SER A 1 85 ? -8.722 19.231 0.931 1.00 49.41 85 SER A CA 1
ATOM 623 C C . SER A 1 85 ? -9.981 18.642 0.307 1.00 49.41 85 SER A C 1
ATOM 625 O O . SER A 1 85 ? -10.318 18.945 -0.831 1.00 49.41 85 SER A O 1
ATOM 627 N N . SER A 1 86 ? -10.639 17.750 1.031 1.00 44.12 86 SER A N 1
ATOM 628 C CA . SER A 1 86 ? -12.066 17.549 0.866 1.00 44.12 86 SER A CA 1
ATOM 629 C C . SER A 1 86 ? -12.696 18.231 2.066 1.00 44.12 86 SER A C 1
ATOM 631 O O . SER A 1 86 ? -12.544 17.775 3.203 1.00 44.12 86 SER A O 1
ATOM 633 N N . ASP A 1 87 ? -13.340 19.365 1.800 1.00 50.34 87 ASP A N 1
ATOM 634 C CA . ASP A 1 87 ? -14.565 19.772 2.480 1.00 50.34 87 ASP A CA 1
ATOM 635 C C . ASP A 1 87 ? -15.490 18.547 2.503 1.00 50.34 87 ASP A C 1
ATOM 637 O O . ASP A 1 87 ? -16.295 18.344 1.600 1.00 50.34 87 ASP A O 1
ATOM 641 N N . GLU A 1 88 ? -15.283 17.643 3.462 1.00 48.09 88 GLU A N 1
ATOM 642 C CA . GLU A 1 88 ? -16.210 16.550 3.685 1.00 48.09 88 GLU A CA 1
ATOM 643 C C . GLU A 1 88 ? -17.220 17.043 4.695 1.00 48.09 88 GLU A C 1
ATOM 645 O O . GLU A 1 88 ? -16.900 17.374 5.844 1.00 48.09 88 GLU A O 1
ATO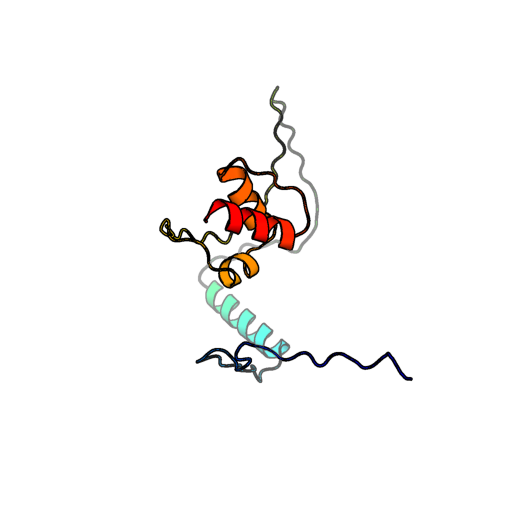M 650 N N . ALA A 1 89 ? -18.425 17.167 4.161 1.00 42.62 89 ALA A N 1
ATOM 651 C CA . ALA A 1 89 ? -19.611 17.628 4.818 1.00 42.62 89 ALA A CA 1
ATOM 652 C C . ALA A 1 89 ? -19.795 16.948 6.177 1.00 42.62 89 ALA A C 1
ATOM 654 O O . ALA A 1 89 ? -19.283 15.870 6.472 1.00 42.62 89 ALA A O 1
ATOM 655 N N . ILE A 1 90 ? -20.578 17.614 7.014 1.00 47.84 90 ILE A N 1
ATOM 656 C CA . ILE A 1 90 ? -20.932 17.249 8.385 1.00 47.84 90 ILE A CA 1
ATOM 657 C C . ILE A 1 90 ? -21.899 16.042 8.364 1.00 47.84 90 ILE A C 1
ATOM 659 O O . ILE A 1 90 ? -23.006 16.095 8.886 1.00 47.84 90 ILE A O 1
ATOM 663 N N . SER A 1 91 ? -21.498 14.949 7.716 1.00 54.34 91 SER A N 1
ATOM 664 C CA . SER A 1 91 ? -22.193 13.669 7.671 1.00 54.34 91 SER A CA 1
ATOM 665 C C . SER A 1 91 ? -21.277 12.634 8.318 1.00 54.34 91 SER A C 1
ATOM 667 O O . SER A 1 91 ? -20.098 12.540 7.983 1.00 54.34 91 SER A O 1
ATOM 669 N N . GLY A 1 92 ? -21.782 11.950 9.347 1.00 68.12 92 GLY A N 1
ATOM 670 C CA . GLY A 1 92 ? -20.996 11.109 10.252 1.00 68.12 92 GLY A CA 1
ATOM 671 C C . GLY A 1 92 ? -20.050 10.146 9.528 1.00 68.12 92 GLY A C 1
ATOM 672 O O . GLY A 1 92 ? -20.394 9.540 8.514 1.00 68.12 92 GLY A O 1
ATOM 673 N N . PHE A 1 93 ? -18.844 9.977 10.069 1.00 77.69 93 PHE A N 1
ATOM 674 C CA . PHE A 1 93 ? -17.883 9.035 9.515 1.00 77.69 93 PHE A CA 1
ATOM 675 C C . PHE A 1 93 ? -18.405 7.608 9.719 1.00 77.69 93 PHE A C 1
ATOM 677 O O . PHE A 1 93 ? -18.721 7.192 10.838 1.00 77.69 93 PHE A O 1
ATOM 684 N N . SER A 1 94 ? -18.444 6.823 8.641 1.00 85.12 94 SER A N 1
ATOM 685 C CA . SER A 1 94 ? -18.719 5.391 8.752 1.00 85.12 94 SER A CA 1
ATOM 686 C C . SER A 1 94 ? -17.597 4.683 9.529 1.00 85.12 94 SER A C 1
ATOM 688 O O . SER A 1 94 ? -16.456 5.153 9.586 1.00 85.12 94 SER A O 1
ATOM 690 N N . GLN A 1 95 ? -17.898 3.526 10.125 1.00 84.75 95 GLN A N 1
ATOM 691 C CA . GLN A 1 95 ? -16.901 2.741 10.864 1.00 84.75 95 GLN A CA 1
ATOM 692 C C . GLN A 1 95 ? -15.692 2.372 9.990 1.00 84.75 95 GLN A C 1
ATOM 694 O O . GLN A 1 95 ? -14.555 2.467 10.450 1.00 84.75 95 GLN A O 1
ATOM 699 N N . HIS A 1 96 ? -15.931 2.008 8.729 1.00 87.25 96 HIS A N 1
ATOM 700 C CA . HIS A 1 96 ? -14.874 1.668 7.775 1.00 87.25 96 HIS A CA 1
ATOM 701 C C . HIS A 1 96 ? -14.017 2.893 7.413 1.00 87.25 96 HIS A C 1
ATOM 703 O O . HIS A 1 96 ? -12.788 2.815 7.417 1.00 87.25 96 HIS A O 1
ATOM 709 N N . THR A 1 97 ? -14.641 4.065 7.248 1.00 90.25 97 THR A N 1
ATOM 710 C CA . THR A 1 97 ? -13.934 5.337 7.008 1.00 90.25 97 THR A CA 1
ATOM 711 C C . THR A 1 97 ? -12.999 5.707 8.164 1.00 90.25 97 THR A C 1
ATOM 713 O O . THR A 1 97 ? -11.885 6.170 7.945 1.00 90.25 97 THR A O 1
ATOM 716 N N . LEU A 1 98 ? -13.404 5.478 9.416 1.00 92.38 98 LEU A N 1
ATOM 717 C CA . LEU A 1 98 ? -12.528 5.738 10.566 1.00 92.38 98 LEU A CA 1
ATOM 718 C C . LEU A 1 98 ? -11.381 4.727 10.674 1.00 92.38 98 LEU A C 1
ATOM 720 O O . LEU A 1 98 ? -10.289 5.076 11.126 1.00 92.38 98 LEU A O 1
ATOM 724 N N . GLN A 1 99 ? -11.600 3.482 10.251 1.00 92.56 99 GLN A N 1
ATOM 725 C CA . GLN A 1 99 ? -10.558 2.455 10.239 1.00 92.56 99 GLN A CA 1
ATOM 726 C C . GLN A 1 99 ? -9.476 2.730 9.189 1.00 92.56 99 GLN A C 1
ATOM 728 O O . GLN A 1 99 ? -8.303 2.439 9.450 1.00 92.56 99 GLN A O 1
ATOM 733 N N . SER A 1 100 ? -9.825 3.340 8.052 1.00 93.44 100 SER A N 1
ATOM 734 C CA . SER A 1 100 ? -8.853 3.715 7.017 1.00 93.44 100 SER A CA 1
ATOM 735 C C . SER A 1 100 ? -7.958 4.894 7.426 1.00 93.44 100 SER A C 1
ATOM 737 O O . SER A 1 100 ? -6.842 5.027 6.924 1.00 93.44 100 SER A O 1
ATOM 739 N N . PHE A 1 101 ? -8.376 5.714 8.397 1.00 93.75 101 PHE A N 1
ATOM 740 C CA . PHE A 1 101 ? -7.557 6.817 8.894 1.00 93.75 101 PHE A CA 1
ATOM 741 C C . PHE A 1 101 ? -6.330 6.360 9.692 1.00 93.75 101 PHE A C 1
ATOM 743 O O . PHE A 1 101 ? -6.321 5.367 10.430 1.00 93.75 101 PHE A O 1
ATOM 750 N N . THR A 1 102 ? -5.260 7.148 9.574 1.00 96.50 102 THR A N 1
ATOM 751 C CA . THR A 1 102 ? -4.059 6.993 10.397 1.00 96.50 102 THR A CA 1
ATOM 752 C C . THR A 1 102 ? -4.325 7.449 11.831 1.00 96.50 102 THR A C 1
ATOM 754 O O . THR A 1 102 ? -5.204 8.269 12.098 1.00 96.50 102 THR A O 1
ATOM 757 N N . VAL A 1 103 ? -3.522 6.961 12.781 1.00 96.19 103 VAL A N 1
ATOM 758 C CA . VAL A 1 103 ? -3.615 7.374 14.195 1.00 96.19 103 VAL A CA 1
ATOM 759 C C . VAL A 1 103 ? -3.434 8.885 14.351 1.00 96.19 103 VAL A C 1
ATOM 761 O O . VAL A 1 103 ? -4.100 9.504 15.176 1.00 96.19 103 VAL A O 1
ATOM 764 N N . GLU A 1 104 ? -2.565 9.497 13.547 1.00 96.88 104 GLU A N 1
ATOM 765 C CA . GLU A 1 104 ? -2.361 10.945 13.554 1.00 96.88 104 GLU A CA 1
ATOM 766 C C . GLU A 1 104 ? -3.626 11.700 13.132 1.00 96.88 104 GLU A C 1
ATOM 768 O O . GLU A 1 104 ? -4.050 12.620 13.835 1.00 96.88 104 GLU A O 1
ATOM 773 N N . ARG A 1 105 ? -4.287 11.258 12.053 1.00 95.75 105 ARG A N 1
ATOM 774 C CA . ARG A 1 105 ? -5.551 11.846 11.596 1.00 95.75 105 ARG A CA 1
ATOM 775 C C . ARG A 1 105 ? -6.661 11.677 12.635 1.00 95.75 105 ARG A C 1
ATOM 777 O O . ARG A 1 105 ? -7.355 12.644 12.934 1.00 95.75 105 ARG A O 1
ATOM 784 N N . LEU A 1 106 ? -6.778 10.495 13.245 1.00 96.00 106 LEU A N 1
ATOM 785 C CA . LEU A 1 106 ? -7.746 10.229 14.318 1.00 96.00 106 LEU A CA 1
ATOM 786 C C . LEU A 1 106 ? -7.513 11.139 15.535 1.00 96.00 106 LEU A C 1
ATOM 788 O O . LEU A 1 106 ? -8.449 11.738 16.061 1.00 96.00 106 LEU A O 1
ATOM 792 N N . ARG A 1 107 ? -6.254 11.314 15.957 1.00 96.62 107 ARG A N 1
ATOM 793 C CA . ARG A 1 107 ? -5.899 12.235 17.050 1.00 96.62 107 ARG A CA 1
ATOM 794 C C . ARG A 1 107 ? -6.184 13.692 16.701 1.00 96.62 107 ARG A C 1
ATOM 796 O O . ARG A 1 107 ? -6.610 14.437 17.579 1.00 96.62 107 ARG A O 1
ATOM 803 N N . ALA A 1 108 ? -5.958 14.101 15.454 1.00 96.38 108 ALA A N 1
ATOM 804 C CA . ALA A 1 108 ? -6.270 15.452 15.002 1.00 96.38 108 ALA A CA 1
ATOM 805 C C . ALA A 1 108 ? -7.778 15.737 15.087 1.00 96.38 108 ALA A C 1
ATOM 807 O O . ALA A 1 108 ? -8.160 16.764 15.644 1.00 96.38 108 ALA A O 1
ATOM 808 N N . LEU A 1 109 ? -8.617 14.799 14.631 1.00 94.31 109 LEU A N 1
ATOM 809 C CA . LEU A 1 109 ? -10.079 14.902 14.718 1.00 94.31 109 LEU A CA 1
ATOM 810 C C . LEU A 1 109 ? -10.570 14.953 16.172 1.00 94.31 109 LEU A C 1
ATOM 812 O O . LEU A 1 109 ? -11.410 15.784 16.512 1.00 94.31 109 LEU A O 1
ATOM 816 N N . LEU A 1 110 ? -10.009 14.121 17.056 1.00 95.31 110 LEU A N 1
ATOM 817 C CA . LEU A 1 110 ? -10.325 14.161 18.488 1.00 95.31 110 LEU A CA 1
ATOM 818 C C . LEU A 1 110 ? -9.923 15.499 19.118 1.00 95.31 110 LEU A C 1
ATOM 820 O O . LEU A 1 110 ? -10.720 16.094 19.837 1.00 95.31 110 LEU A O 1
ATOM 824 N N . ARG A 1 111 ? -8.731 16.019 18.799 1.00 95.88 111 ARG A N 1
ATOM 825 C CA . ARG A 1 111 ? -8.261 17.322 19.296 1.00 95.88 111 ARG A CA 1
ATOM 826 C C . ARG A 1 111 ? -9.145 18.471 18.814 1.00 95.88 111 ARG A C 1
ATOM 828 O O . ARG A 1 111 ? -9.431 19.369 19.596 1.00 95.88 111 ARG A O 1
ATOM 835 N N . GLN A 1 112 ? -9.584 18.434 17.556 1.00 93.00 112 GLN A N 1
ATOM 836 C CA . GLN A 1 112 ? -10.496 19.433 16.993 1.00 93.00 112 GLN A CA 1
ATOM 837 C C . GLN A 1 112 ? -11.840 19.460 17.732 1.00 93.00 112 GLN A C 1
ATOM 839 O O . GLN A 1 112 ? -12.432 20.522 17.882 1.00 93.00 112 GLN A O 1
ATOM 844 N N . ARG A 1 113 ? -12.290 18.307 18.236 1.00 91.88 113 ARG A N 1
ATOM 845 C CA . ARG A 1 113 ? -13.516 18.161 19.033 1.00 91.88 113 ARG A CA 1
ATOM 846 C C . ARG A 1 113 ? -13.299 18.311 20.545 1.00 91.88 113 ARG A C 1
ATOM 848 O O . ARG A 1 113 ? -14.228 18.088 21.308 1.00 91.88 113 ARG A O 1
ATOM 855 N N . GLY A 1 114 ? -12.084 18.639 20.992 1.00 94.31 114 GLY A N 1
ATOM 856 C CA . GLY A 1 114 ? -11.757 18.763 22.419 1.00 94.31 114 GLY A CA 1
ATOM 857 C C . GLY A 1 114 ? -11.752 17.437 23.194 1.00 94.31 114 GLY A C 1
ATOM 858 O O . GLY A 1 114 ? -11.804 17.442 24.420 1.00 94.31 114 GLY A O 1
ATOM 859 N N . LEU A 1 115 ? -11.679 16.299 22.501 1.00 94.38 115 LEU A N 1
ATOM 860 C CA . LEU A 1 115 ? -11.700 14.962 23.092 1.00 94.38 115 LEU A CA 1
ATOM 861 C C . LEU A 1 115 ? -10.286 14.442 23.381 1.00 94.38 115 LEU A C 1
ATOM 863 O O . LEU A 1 115 ? -9.287 14.857 22.785 1.00 94.38 115 LEU A O 1
ATOM 867 N N . THR A 1 116 ? -10.197 13.476 24.295 1.00 95.00 116 THR A N 1
ATOM 868 C CA . THR A 1 116 ? -8.920 12.865 24.685 1.00 95.00 116 THR A CA 1
ATOM 869 C C . THR A 1 116 ? -8.292 12.098 23.511 1.00 95.00 116 THR A C 1
ATOM 871 O O . THR A 1 116 ? -8.957 11.326 22.819 1.00 95.00 116 THR A O 1
ATOM 874 N N . THR A 1 117 ? -6.984 12.286 23.299 1.00 95.50 117 THR A N 1
ATOM 875 C CA . THR A 1 117 ? -6.195 11.669 22.207 1.00 95.50 117 THR A CA 1
ATOM 876 C C . THR A 1 117 ? -5.358 10.467 22.663 1.00 95.50 117 THR A C 1
ATOM 878 O O . THR A 1 117 ? -4.469 9.996 21.942 1.00 95.50 117 THR A O 1
ATOM 881 N N . LYS A 1 118 ? -5.609 9.983 23.884 1.00 95.00 118 LYS A N 1
ATOM 882 C CA . LYS A 1 118 ? -4.915 8.845 24.494 1.00 95.00 118 LYS A CA 1
ATOM 883 C C . LYS A 1 118 ? -5.644 7.539 24.168 1.00 95.00 118 LYS A C 1
ATOM 885 O O . LYS A 1 118 ? -6.865 7.543 23.995 1.00 95.00 118 LYS A O 1
ATOM 890 N N . GLY A 1 119 ? -4.870 6.457 24.095 1.00 95.06 119 GLY A N 1
ATOM 891 C CA . GLY A 1 119 ? -5.369 5.112 23.805 1.00 95.06 119 GLY A CA 1
ATOM 892 C C . GLY A 1 119 ? -4.795 4.481 22.536 1.00 95.06 119 GLY A C 1
ATOM 893 O O . GLY A 1 119 ? -4.012 5.106 21.805 1.00 95.06 119 GLY A O 1
ATOM 894 N N . LYS A 1 120 ? -5.190 3.225 22.297 1.00 96.38 120 LYS A N 1
ATOM 895 C CA . LYS A 1 120 ? -4.940 2.472 21.052 1.00 96.38 120 LYS A CA 1
ATOM 896 C C . LYS A 1 120 ? -5.828 2.984 19.910 1.00 96.38 120 LYS A C 1
ATOM 898 O O . LYS A 1 120 ? -6.795 3.697 20.153 1.00 96.38 120 LYS A O 1
ATOM 903 N N . LYS A 1 121 ? -5.515 2.623 18.657 1.00 95.44 121 LYS A N 1
ATOM 904 C CA . LYS A 1 121 ? -6.255 3.093 17.464 1.00 95.44 121 LYS A CA 1
ATOM 905 C C . LYS A 1 121 ? -7.766 2.844 17.583 1.00 95.44 121 LYS A C 1
ATOM 907 O O . LYS A 1 121 ? -8.536 3.762 17.323 1.00 95.44 121 LYS A O 1
ATOM 912 N N . ASP A 1 122 ? -8.164 1.663 18.049 1.00 95.50 122 ASP A N 1
ATOM 913 C CA . ASP A 1 122 ? -9.577 1.295 18.204 1.00 95.50 122 ASP A CA 1
ATOM 914 C C . ASP A 1 122 ? -10.298 2.179 19.225 1.00 95.50 122 ASP A C 1
ATOM 916 O O . ASP A 1 122 ? -11.396 2.653 18.961 1.00 95.50 122 ASP A O 1
ATOM 920 N N . GLU A 1 123 ? -9.647 2.506 20.345 1.00 96.75 123 GLU A N 1
ATOM 921 C CA . GLU A 1 123 ? -10.205 3.417 21.355 1.00 96.75 123 GLU A CA 1
ATOM 922 C C . GLU A 1 123 ? -10.428 4.829 20.793 1.00 96.75 123 GLU A C 1
ATOM 924 O O . GLU A 1 123 ? -11.400 5.497 21.147 1.00 96.75 123 GLU A O 1
ATOM 929 N N . LEU A 1 124 ? -9.541 5.293 19.903 1.00 96.56 124 LEU A N 1
ATOM 930 C CA . LEU A 1 124 ? -9.699 6.586 19.232 1.00 96.56 124 LEU A CA 1
ATOM 931 C C . LEU A 1 124 ? -10.877 6.567 18.248 1.00 96.56 124 LEU A C 1
ATOM 933 O O . LEU A 1 124 ? -11.616 7.547 18.167 1.00 96.56 124 LEU A O 1
ATOM 937 N N . ILE A 1 125 ? -11.054 5.462 17.516 1.00 95.00 125 ILE A N 1
ATOM 938 C CA . ILE A 1 125 ? -12.164 5.268 16.574 1.00 95.00 125 ILE A CA 1
ATOM 939 C C . ILE A 1 125 ? -13.494 5.217 17.324 1.00 95.00 125 ILE A C 1
ATOM 941 O O . ILE A 1 125 ? -14.407 5.961 16.971 1.00 95.00 125 ILE A O 1
ATOM 945 N N . THR A 1 126 ? -13.594 4.404 18.379 1.00 95.06 126 THR A N 1
ATOM 946 C CA . THR A 1 126 ? -14.799 4.295 19.214 1.00 95.06 126 THR A CA 1
ATOM 947 C C . THR A 1 126 ? -15.217 5.660 19.746 1.00 95.06 126 THR A C 1
ATOM 949 O O . THR A 1 126 ? -16.353 6.074 19.537 1.00 95.06 126 THR A O 1
ATOM 952 N N . ARG A 1 127 ? -14.273 6.422 20.314 1.00 94.88 127 ARG A N 1
ATOM 953 C CA . ARG A 1 127 ? -14.542 7.765 20.849 1.00 94.88 127 ARG A CA 1
ATOM 954 C C . ARG A 1 127 ? -15.008 8.755 19.780 1.00 94.88 127 ARG A C 1
ATOM 956 O O . ARG A 1 127 ? -15.854 9.600 20.052 1.00 94.88 127 ARG A O 1
ATOM 963 N N . LEU A 1 128 ? -14.461 8.672 18.564 1.00 93.25 128 LEU A N 1
ATOM 964 C CA . LEU A 1 128 ? -14.922 9.502 17.449 1.00 93.25 128 LEU A CA 1
ATOM 965 C C . LEU A 1 128 ? -16.345 9.148 17.018 1.00 93.25 128 LEU A C 1
ATOM 967 O O . LEU A 1 128 ? -17.083 10.064 16.674 1.00 93.25 128 LEU A O 1
ATOM 971 N N . ARG A 1 129 ? -16.735 7.867 17.058 1.00 91.31 129 ARG A N 1
ATOM 972 C CA . ARG A 1 129 ? -18.108 7.439 16.746 1.00 91.31 129 ARG A CA 1
ATOM 973 C C . ARG A 1 129 ? -19.102 7.855 17.818 1.00 91.31 129 ARG A C 1
ATOM 975 O O . ARG A 1 129 ? -20.142 8.398 17.482 1.00 91.31 129 ARG A O 1
ATOM 982 N N . GLU A 1 130 ? -18.770 7.643 19.088 1.00 89.94 130 GLU A N 1
ATOM 983 C CA . GLU A 1 130 ? -19.619 8.052 20.217 1.00 89.94 130 GLU A CA 1
ATOM 984 C C . GLU A 1 130 ? -19.892 9.556 20.208 1.00 89.94 130 GLU A C 1
ATOM 986 O O . GLU A 1 130 ? -20.990 9.978 20.527 1.00 89.94 130 GLU A O 1
ATOM 991 N N . ALA A 1 131 ? -18.918 10.364 19.784 1.00 87.19 131 ALA A N 1
ATOM 992 C CA . ALA A 1 131 ? -19.083 11.808 19.639 1.00 87.19 131 ALA A CA 1
ATOM 993 C C . ALA A 1 131 ? -19.789 12.243 18.337 1.00 87.19 131 ALA A C 1
ATOM 995 O O . ALA A 1 131 ? -19.814 13.437 18.033 1.00 87.19 131 ALA A O 1
ATOM 996 N N . GLN A 1 132 ? -20.231 11.305 17.496 1.00 80.31 132 GLN A N 1
ATOM 997 C CA . GLN A 1 132 ? -21.013 11.561 16.278 1.00 80.31 132 GLN A CA 1
ATOM 998 C C . GLN A 1 132 ? -22.459 11.080 16.371 1.00 80.31 132 GLN A C 1
ATOM 1000 O O . GLN A 1 132 ? -23.271 11.554 15.579 1.00 80.31 132 GLN A O 1
ATOM 1005 N N . SER A 1 133 ? -22.743 10.147 17.282 1.00 64.56 133 SER A N 1
ATOM 1006 C CA . SER A 1 133 ? -24.096 9.736 17.671 1.00 64.56 133 SER A CA 1
ATOM 1007 C C . SER A 1 133 ? -24.753 10.789 18.557 1.00 64.56 133 SER A C 1
ATOM 1009 O O . SER A 1 133 ? -25.984 10.945 18.431 1.00 64.56 133 SER A O 1
#

Foldseek 3Di:
DDDDDDDDDDDPDDPDDDPPDDDDDDPDDPVRVVVVVVVVVVVVCPVDDDDDDDPDDDDDDDDDDDDDDDDDDDDDPPDDDDDPPDPPDLDAQDLVNLVPDDLVVLLVLCVVVVHDSDDDSVVSSVVSRVVSD

Sequence (133 aa):
SAQGGLRVYVCEHDTNPPEGQVIETDTTNILIRHLQLKKKDSEAKDAGSRTPGESGKGKRCAARSLGVQKSSKKPNLGSSSGLPSSDEAISGFSQHTLQSFTVERLRALLRQRGLTTKGKKDELITRLREAQS

Secondary structure (DSSP, 8-state):
----PPPPP--SS--SPPTT-------S-HHHHHHHHHHHHHHTTTTS-----------------------------------------S-PPPHHHHHHS-HHHHHHHHHHTT----S-HHHHHHHHHHTT-

Radius of gyration: 28.28 Å; chains: 1; bounding box: 62×71×54 Å

pLDDT: mean 74.79, std 20.66, range [39.03, 96.88]

InterPro domains:
  IPR003034 SAP domain [PF02037] (98-131)
  IPR003034 SAP domain [PS50800] (98-132)
  IPR003034 SAP domain [SM00513] (98-132)
  IPR018276 DET1- and DDB1-associated protein 1 domain [PF10172] (5-40)
  IPR033575 DET1- and DDB1-associated protein 1-like [PTHR31879] (4-121)
  IPR036361 SAP domain superfamily [G3DSA:1.10.720.30] (81-133)
  IPR036361 SAP domain superfamily [SSF68906] (86-130)